Protein AF-A0A953B0J0-F1 (afdb_monomer_lite)

Radius of gyration: 22.6 Å; chains: 1; bounding box: 34×31×57 Å

Foldseek 3Di:
DCVCLCVQDKDFDDDPNHTDDIRGRDDPDPPPPPCDVVVVVVVVDDPDDDDDPVVVCCVPVVD

Secondary structure (DSSP, 8-state):
-HHHHHTT--EEEEETTEEEEEE-PPPS-----TT-GGGGTTTSS-S-PPPPHHHHHHHHH--

pLDDT: mean 83.17, std 9.54, range [60.06, 95.56]

Structure (mmCIF, N/CA/C/O backbone):
data_AF-A0A953B0J0-F1
#
_entry.id   AF-A0A953B0J0-F1
#
loop_
_atom_site.group_PDB
_atom_site.id
_atom_site.type_symbol
_atom_site.label_atom_id
_atom_site.label_alt_id
_atom_site.label_comp_id
_atom_site.label_asym_id
_atom_site.label_entity_id
_atom_site.label_seq_id
_atom_site.pdbx_PDB_ins_code
_atom_site.Cartn_x
_atom_site.Cartn_y
_atom_site.Cartn_z
_atom_site.occupancy
_atom_site.B_iso_or_equiv
_atom_site.auth_seq_id
_atom_site.auth_comp_id
_atom_site.auth_asym_id
_atom_site.auth_atom_id
_atom_site.pdbx_PDB_model_num
ATOM 1 N N . MET A 1 1 ? -5.274 1.124 26.526 1.00 60.09 1 MET A N 1
ATOM 2 C CA . MET A 1 1 ? -5.946 1.247 25.209 1.00 60.09 1 MET A CA 1
ATOM 3 C C . MET A 1 1 ? -5.216 0.510 24.081 1.00 60.09 1 MET A C 1
ATOM 5 O O . MET A 1 1 ? -5.820 -0.349 23.457 1.00 60.09 1 MET A O 1
ATOM 9 N N . LEU A 1 2 ? -3.914 0.745 23.865 1.00 74.31 2 LEU A N 1
ATOM 10 C CA . LEU A 1 2 ? -3.140 0.133 22.763 1.00 74.31 2 LEU A CA 1
ATOM 11 C C . LEU A 1 2 ? -3.076 -1.412 22.762 1.00 74.31 2 LEU A C 1
ATOM 13 O O . LEU A 1 2 ? -2.823 -2.005 21.720 1.00 74.31 2 LEU A O 1
ATOM 17 N N . ARG A 1 3 ? -3.338 -2.083 23.894 1.00 78.81 3 ARG A N 1
ATOM 18 C CA . ARG A 1 3 ? -3.358 -3.557 23.982 1.00 78.81 3 ARG A CA 1
ATOM 19 C C . ARG A 1 3 ? -4.431 -4.201 23.091 1.00 78.81 3 ARG A C 1
ATOM 21 O O . ARG A 1 3 ? -4.171 -5.246 22.516 1.00 78.81 3 ARG A O 1
ATOM 28 N N . ALA A 1 4 ? -5.598 -3.568 22.935 1.00 78.56 4 ALA A N 1
ATOM 29 C CA . ALA A 1 4 ? -6.662 -4.086 22.070 1.00 78.56 4 ALA A CA 1
ATOM 30 C C . ALA A 1 4 ? -6.285 -3.996 20.581 1.00 78.56 4 ALA A C 1
ATOM 32 O O . ALA A 1 4 ? -6.544 -4.929 19.828 1.00 78.56 4 ALA A O 1
ATOM 33 N N . VAL A 1 5 ? -5.601 -2.916 20.190 1.00 80.19 5 VAL A N 1
ATOM 34 C CA . VAL A 1 5 ? -5.054 -2.741 18.835 1.00 80.19 5 VAL A CA 1
ATOM 35 C C . VAL A 1 5 ? -3.956 -3.761 18.563 1.00 80.19 5 VAL A C 1
ATOM 37 O O . VAL A 1 5 ? -3.973 -4.413 17.527 1.00 80.19 5 VAL A O 1
ATOM 40 N N . LYS A 1 6 ? -3.048 -3.981 19.525 1.00 77.62 6 LYS A N 1
ATOM 41 C CA . LYS A 1 6 ? -2.035 -5.046 19.429 1.00 77.62 6 LYS A CA 1
ATOM 42 C C . LYS A 1 6 ? -2.651 -6.446 19.309 1.00 77.62 6 LYS A C 1
ATOM 44 O O . LYS A 1 6 ? -2.057 -7.305 18.680 1.00 77.62 6 LYS A O 1
ATOM 49 N N . ALA A 1 7 ? -3.842 -6.661 19.868 1.00 82.38 7 ALA A N 1
ATOM 50 C CA . ALA A 1 7 ? -4.598 -7.908 19.756 1.00 82.38 7 ALA A CA 1
ATOM 51 C C . ALA A 1 7 ? -5.456 -8.006 18.474 1.00 82.38 7 ALA A C 1
ATOM 53 O O . ALA A 1 7 ? -6.365 -8.830 18.411 1.00 82.38 7 ALA A O 1
ATOM 54 N N . GLY A 1 8 ? -5.226 -7.147 17.473 1.00 81.06 8 GLY A N 1
ATOM 55 C CA . GLY A 1 8 ? -5.913 -7.218 16.180 1.00 81.06 8 GLY A CA 1
ATOM 56 C C . GLY A 1 8 ? -7.265 -6.502 16.117 1.00 81.06 8 GLY A C 1
ATOM 57 O O . GLY A 1 8 ? -7.968 -6.614 15.116 1.00 81.06 8 GLY A O 1
ATOM 58 N N . ARG A 1 9 ? -7.666 -5.754 17.154 1.00 85.31 9 ARG A N 1
ATOM 59 C CA . ARG A 1 9 ? -8.962 -5.053 17.170 1.00 85.31 9 ARG A CA 1
ATOM 60 C C . ARG A 1 9 ? -8.820 -3.623 16.658 1.00 85.31 9 ARG A C 1
ATOM 62 O O . ARG A 1 9 ? -7.962 -2.874 17.117 1.00 85.31 9 ARG A O 1
ATOM 69 N N . SER A 1 10 ? -9.701 -3.213 15.747 1.00 88.12 10 SER A N 1
ATOM 70 C CA . SER A 1 10 ? -9.792 -1.810 15.327 1.00 88.12 10 SER A CA 1
ATOM 71 C C . SER A 1 10 ? -10.475 -0.962 16.403 1.00 88.12 10 SER A C 1
ATOM 73 O O . SER A 1 10 ? -11.440 -1.409 17.019 1.00 88.12 10 SER A O 1
ATOM 75 N N . LEU A 1 11 ? -9.988 0.263 16.613 1.00 91.50 11 LEU A N 1
ATOM 76 C CA . LEU A 1 11 ? -10.585 1.237 17.532 1.00 91.50 11 LEU A CA 1
ATOM 77 C C . LEU A 1 11 ? -10.934 2.537 16.804 1.00 91.50 11 LEU A C 1
ATOM 79 O O . LEU A 1 11 ? -10.216 2.957 15.898 1.00 91.50 11 LEU A O 1
ATOM 83 N N . ILE A 1 12 ? -12.001 3.203 17.243 1.00 92.81 12 ILE A N 1
ATOM 84 C CA . ILE A 1 12 ? -12.363 4.556 16.807 1.00 92.81 12 ILE A CA 1
ATOM 85 C C . ILE A 1 12 ? -12.041 5.519 17.950 1.00 92.81 12 ILE A C 1
ATOM 87 O O . ILE A 1 12 ? -12.496 5.325 19.076 1.00 92.81 12 ILE A O 1
ATOM 91 N N . LEU A 1 13 ? -11.244 6.547 17.666 1.00 91.81 13 LEU A N 1
ATOM 92 C CA . LEU A 1 13 ? -10.968 7.642 18.588 1.00 91.81 13 LEU A CA 1
ATOM 93 C C . LEU A 1 13 ? -12.048 8.705 18.417 1.00 91.81 13 LEU A C 1
ATOM 95 O O . LEU A 1 13 ? -12.170 9.300 17.346 1.00 91.81 13 LEU A O 1
ATOM 99 N N . THR A 1 14 ? -12.811 8.959 19.474 1.00 94.94 14 THR A N 1
ATOM 100 C CA . THR A 1 14 ? -13.862 9.979 19.493 1.00 94.94 14 THR A CA 1
ATOM 101 C C . THR A 1 14 ? -13.500 11.122 20.433 1.00 94.94 14 THR A C 1
ATOM 103 O O . THR A 1 14 ? -13.049 10.878 21.550 1.00 94.94 14 THR A O 1
ATOM 106 N N . TYR A 1 15 ? -13.776 12.362 20.031 1.00 95.12 15 TYR A N 1
ATOM 107 C CA . TYR A 1 15 ? -13.702 13.545 20.892 1.00 95.12 15 TYR A CA 1
ATOM 108 C C . TYR A 1 15 ? -15.006 14.327 20.794 1.00 95.12 15 TYR A C 1
ATOM 110 O O . TYR A 1 15 ? -15.469 14.620 19.693 1.00 95.12 15 TYR A O 1
ATOM 118 N N . ARG A 1 16 ? -15.616 14.650 21.942 1.00 94.81 16 ARG A N 1
ATOM 119 C CA . ARG A 1 16 ? -16.928 15.327 22.013 1.00 94.81 16 ARG A CA 1
ATOM 120 C C . ARG A 1 16 ? -17.987 14.657 21.120 1.00 94.81 16 ARG A C 1
ATOM 122 O O . ARG A 1 16 ? -18.645 15.319 20.324 1.00 94.81 16 ARG A O 1
ATOM 129 N N . ASN A 1 17 ? -18.102 13.331 21.224 1.00 91.81 17 ASN A N 1
ATOM 130 C CA . ASN A 1 17 ? -19.001 12.489 20.420 1.00 91.81 17 ASN A CA 1
ATOM 131 C C . ASN A 1 17 ? -18.804 12.589 18.896 1.00 91.81 17 ASN A C 1
ATOM 133 O O . ASN A 1 17 ? -19.679 12.182 18.136 1.00 91.81 17 ASN A O 1
ATOM 137 N N . ARG A 1 18 ? -17.653 13.092 18.431 1.00 93.06 18 ARG A N 1
ATOM 138 C CA . ARG A 1 18 ? -17.282 13.108 17.013 1.00 93.06 18 ARG A CA 1
ATOM 139 C C . ARG A 1 18 ? -16.118 12.150 16.761 1.00 93.06 18 ARG A C 1
ATOM 141 O O . ARG A 1 18 ? -15.137 12.205 17.508 1.00 93.06 18 ARG A O 1
ATOM 148 N N . PRO A 1 19 ? -16.194 11.274 15.747 1.00 94.19 19 PRO A N 1
ATOM 149 C CA . PRO A 1 19 ? -15.066 10.434 15.364 1.00 94.19 19 PRO A CA 1
ATOM 150 C C . PRO A 1 19 ? -13.942 11.312 14.801 1.00 94.19 19 PRO A C 1
ATOM 152 O O . PRO A 1 19 ? -14.169 12.106 13.893 1.00 94.19 19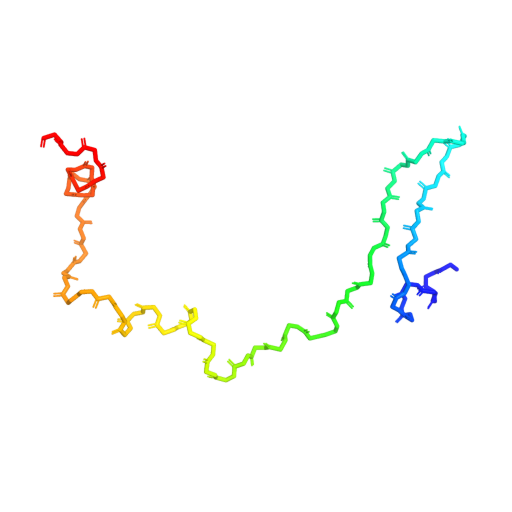 PRO A O 1
ATOM 155 N N . LEU A 1 20 ? -12.739 11.184 15.360 1.00 95.56 20 LEU A N 1
ATOM 156 C CA . LEU A 1 20 ? -11.547 11.918 14.926 1.00 95.56 20 LEU A CA 1
ATOM 157 C C . LEU A 1 20 ? -10.611 11.061 14.078 1.00 95.56 20 LEU A C 1
ATOM 159 O O . LEU A 1 20 ? -10.030 11.548 13.116 1.00 95.56 20 LEU A O 1
ATOM 163 N N . ALA A 1 21 ? -10.427 9.797 14.460 1.00 93.81 21 ALA A N 1
ATOM 164 C CA . ALA A 1 21 ? -9.497 8.899 13.790 1.00 93.81 21 ALA A CA 1
ATOM 165 C C . ALA A 1 21 ? -9.876 7.435 14.018 1.00 93.81 21 ALA A C 1
ATOM 167 O O . ALA A 1 21 ? -10.565 7.090 14.982 1.00 93.81 21 ALA A O 1
ATOM 168 N N . ARG A 1 22 ? -9.365 6.557 13.155 1.00 91.25 22 ARG A N 1
ATOM 169 C CA . ARG A 1 22 ? -9.451 5.105 13.308 1.00 91.25 22 ARG A CA 1
ATOM 170 C C . ARG A 1 22 ? -8.054 4.544 13.516 1.00 91.25 22 ARG A C 1
ATOM 172 O O . ARG A 1 22 ? -7.156 4.804 12.724 1.00 91.25 22 ARG A O 1
ATOM 179 N N . ILE A 1 23 ? -7.886 3.751 14.565 1.00 90.88 23 ILE A N 1
ATOM 180 C CA . ILE A 1 23 ? -6.649 3.027 14.837 1.00 90.88 23 ILE A CA 1
ATOM 181 C C . ILE A 1 23 ? -6.836 1.599 14.331 1.00 90.88 23 ILE A C 1
ATOM 183 O O . ILE A 1 23 ? -7.764 0.886 14.737 1.00 90.88 23 ILE A O 1
ATOM 187 N N . LEU A 1 24 ? -5.969 1.203 13.405 1.00 89.50 24 LEU A N 1
ATOM 188 C CA . LEU A 1 24 ? -5.952 -0.119 12.796 1.00 89.50 24 LEU A CA 1
ATOM 189 C C . LEU A 1 24 ? -4.798 -0.946 13.372 1.00 89.50 24 LEU A C 1
ATOM 191 O O . LEU A 1 24 ? -3.724 -0.395 13.619 1.00 89.50 24 LEU A O 1
ATOM 195 N N . PRO A 1 25 ? -4.994 -2.255 13.589 1.00 85.06 25 PRO A N 1
ATOM 196 C CA . PRO A 1 25 ? -3.882 -3.150 13.867 1.00 85.06 25 PRO A CA 1
ATOM 197 C C . PRO A 1 25 ? -2.965 -3.220 12.641 1.00 85.06 25 PRO A C 1
ATOM 199 O O . PRO A 1 25 ? -3.432 -3.439 11.522 1.00 85.06 25 PRO A O 1
ATOM 202 N N . LEU A 1 26 ? -1.660 -3.057 12.852 1.00 79.44 26 LEU A N 1
ATOM 203 C CA . LEU A 1 26 ? -0.672 -3.374 11.825 1.00 79.44 26 LEU A CA 1
ATOM 204 C C . LEU A 1 26 ? -0.586 -4.898 11.719 1.00 79.44 26 LEU A C 1
ATOM 206 O O . LEU A 1 26 ? -0.392 -5.572 12.734 1.00 79.44 26 LEU A O 1
ATOM 210 N N . LYS A 1 27 ? -0.755 -5.446 10.512 1.00 73.31 2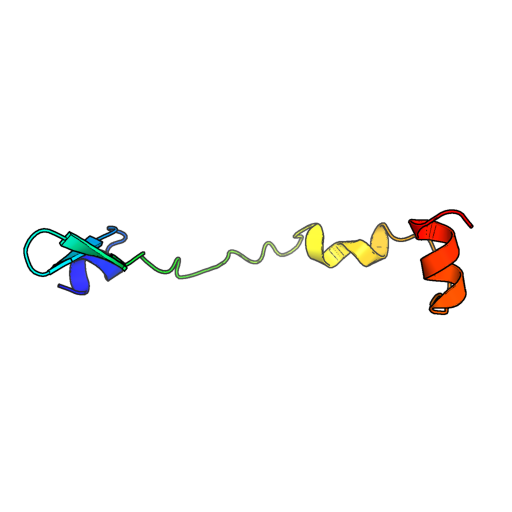7 LYS A N 1
ATOM 211 C CA . LYS A 1 27 ? -0.432 -6.856 10.278 1.00 73.31 27 LYS A CA 1
ATOM 212 C C . LYS A 1 27 ? 1.089 -7.004 10.446 1.00 73.31 27 LYS A C 1
ATOM 214 O O . LYS A 1 27 ? 1.816 -6.231 9.827 1.00 73.31 27 LYS A O 1
ATOM 219 N N . PRO A 1 28 ? 1.567 -7.914 11.315 1.00 67.38 28 PRO A N 1
ATOM 220 C CA . PRO A 1 28 ? 2.986 -8.019 11.658 1.00 67.38 28 PRO A CA 1
ATOM 221 C C . PRO A 1 28 ? 3.856 -8.444 10.472 1.00 67.38 28 PRO A C 1
ATOM 223 O O . PRO A 1 28 ? 5.045 -8.147 10.457 1.00 67.38 28 PRO A O 1
ATOM 226 N N . THR A 1 29 ? 3.258 -9.076 9.467 1.00 61.53 29 THR A N 1
ATOM 227 C CA . THR A 1 29 ? 3.901 -9.427 8.210 1.00 61.53 29 THR A CA 1
ATOM 228 C C . THR A 1 29 ? 2.961 -9.048 7.073 1.00 61.53 29 THR A C 1
ATOM 230 O O . THR A 1 29 ? 1.787 -9.421 7.042 1.00 61.53 29 THR A O 1
ATOM 233 N N . VAL A 1 30 ? 3.465 -8.248 6.136 1.00 62.06 30 VAL A N 1
ATOM 234 C CA . VAL A 1 30 ? 3.090 -8.484 4.746 1.00 62.06 30 VAL A CA 1
ATOM 235 C C . VAL A 1 30 ? 3.797 -9.791 4.440 1.00 62.06 30 VAL A C 1
ATOM 237 O O . VAL A 1 30 ? 5.025 -9.830 4.497 1.00 62.06 30 VAL A O 1
ATOM 240 N N . ASP A 1 31 ? 3.04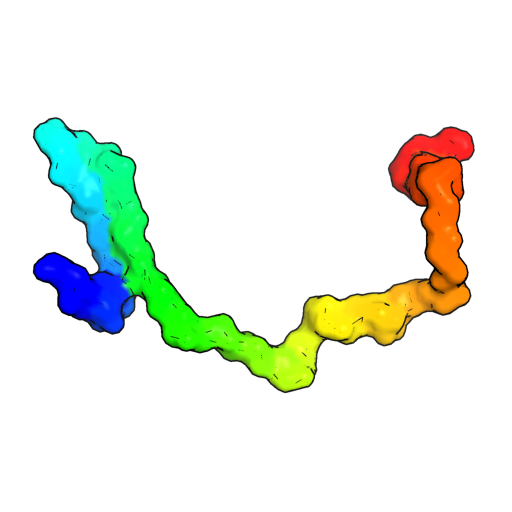3 -10.869 4.258 1.00 62.72 31 ASP A N 1
ATOM 241 C CA . ASP A 1 31 ? 3.625 -12.116 3.785 1.00 62.72 31 ASP A CA 1
ATOM 242 C C . ASP A 1 31 ? 4.123 -11.821 2.370 1.00 62.72 31 ASP A C 1
ATOM 244 O O . ASP A 1 31 ? 3.353 -11.832 1.412 1.00 62.72 31 ASP A O 1
ATOM 248 N N . VAL A 1 32 ? 5.394 -11.427 2.260 1.00 66.44 32 VAL A N 1
ATOM 249 C CA . VAL A 1 32 ? 6.096 -11.373 0.984 1.00 66.44 32 VAL A CA 1
ATOM 250 C C . VAL A 1 32 ? 6.150 -12.820 0.537 1.00 66.44 32 VAL A C 1
ATOM 252 O O . VAL A 1 32 ? 6.952 -13.611 1.033 1.00 66.44 32 VAL A O 1
ATOM 255 N N . VAL A 1 33 ? 5.202 -13.191 -0.315 1.00 73.88 33 VAL A N 1
ATOM 256 C CA . VAL A 1 33 ? 5.173 -14.517 -0.909 1.00 73.88 33 VAL A CA 1
ATOM 257 C C . VAL A 1 33 ? 6.453 -14.623 -1.728 1.00 73.88 33 VAL A C 1
ATOM 259 O O . VAL A 1 33 ? 6.730 -13.756 -2.552 1.00 73.88 33 VAL A O 1
ATOM 262 N N . GLU A 1 34 ? 7.241 -15.674 -1.498 1.00 75.44 34 GLU A N 1
ATOM 263 C CA . GLU A 1 34 ? 8.531 -15.903 -2.173 1.00 75.44 34 GLU A CA 1
ATOM 264 C C . GLU A 1 34 ? 8.416 -15.824 -3.709 1.00 75.44 34 GLU A C 1
ATOM 266 O O . GLU A 1 34 ? 9.368 -15.489 -4.404 1.00 75.44 34 GLU A O 1
ATOM 271 N N . ASN A 1 35 ? 7.209 -16.059 -4.230 1.00 76.06 35 ASN A N 1
ATOM 272 C CA . ASN A 1 35 ? 6.848 -15.988 -5.639 1.00 76.06 35 ASN A CA 1
ATOM 273 C C . ASN A 1 35 ? 5.695 -15.009 -5.909 1.00 76.06 35 ASN A C 1
ATOM 275 O O . ASN A 1 35 ? 4.819 -15.318 -6.716 1.00 76.06 35 ASN A O 1
ATOM 279 N N . ASP A 1 36 ? 5.640 -13.869 -5.217 1.00 80.62 36 ASP A N 1
ATOM 280 C CA . ASP A 1 36 ? 4.621 -12.854 -5.497 1.00 80.62 36 ASP A CA 1
ATOM 281 C C . ASP A 1 36 ? 4.742 -12.385 -6.970 1.00 80.62 36 ASP A C 1
ATOM 283 O O . ASP A 1 36 ? 5.795 -11.865 -7.370 1.00 80.62 36 ASP A O 1
ATOM 287 N N . PRO A 1 37 ? 3.690 -12.580 -7.795 1.00 77.44 37 PRO A N 1
ATOM 288 C CA . PRO A 1 37 ? 3.699 -12.223 -9.211 1.00 77.44 37 PRO A CA 1
ATOM 289 C C . PRO A 1 37 ? 4.038 -10.756 -9.475 1.00 77.44 37 PRO A C 1
ATOM 291 O O . PRO A 1 37 ? 4.549 -10.441 -10.549 1.00 77.44 37 PRO A O 1
ATOM 294 N N . ILE A 1 38 ? 3.802 -9.856 -8.510 1.00 81.81 38 ILE A N 1
ATOM 295 C CA . ILE A 1 38 ? 4.107 -8.431 -8.671 1.00 81.81 38 ILE A CA 1
ATOM 296 C C . ILE A 1 38 ? 5.607 -8.176 -8.870 1.00 81.81 38 ILE A C 1
ATOM 298 O O . ILE A 1 38 ? 5.978 -7.271 -9.614 1.00 81.81 38 ILE A O 1
ATOM 302 N N . PHE A 1 39 ? 6.483 -8.999 -8.277 1.00 81.75 39 PHE A N 1
ATOM 303 C CA . PHE A 1 39 ? 7.938 -8.870 -8.444 1.00 81.75 39 PHE A CA 1
ATOM 304 C C . PHE A 1 39 ? 8.450 -9.517 -9.737 1.00 81.75 39 PHE A C 1
ATOM 306 O O . PHE A 1 39 ? 9.576 -9.250 -10.158 1.00 81.75 39 PHE A O 1
ATOM 313 N N . ARG A 1 40 ? 7.615 -10.318 -10.406 1.00 79.81 40 ARG A N 1
ATOM 314 C CA . ARG A 1 40 ? 7.911 -10.970 -11.690 1.00 79.81 40 ARG A CA 1
ATOM 315 C C . ARG A 1 40 ? 7.404 -10.183 -12.891 1.00 79.81 40 ARG A C 1
ATOM 317 O O . ARG A 1 40 ? 7.413 -10.687 -14.005 1.00 79.81 40 ARG A O 1
ATOM 324 N N . LEU A 1 41 ? 6.991 -8.931 -12.694 1.00 83.69 41 LEU A N 1
ATOM 325 C CA . LEU A 1 41 ? 6.498 -8.092 -13.786 1.00 83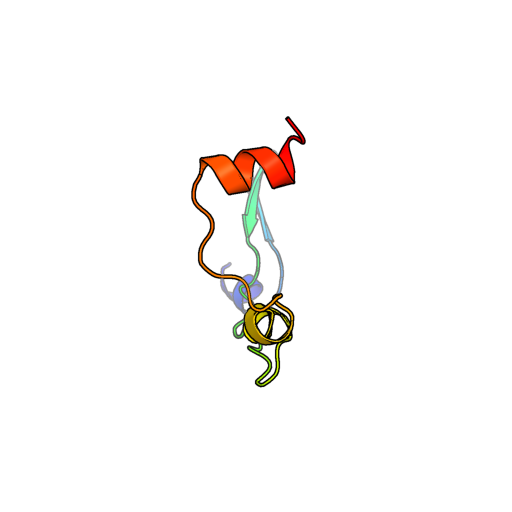.69 41 LEU A CA 1
ATOM 326 C C . LEU A 1 41 ? 7.515 -7.973 -14.937 1.00 83.69 41 LEU A C 1
ATOM 328 O O . LEU A 1 41 ? 7.120 -7.907 -16.092 1.00 83.69 41 LEU A O 1
ATOM 332 N N . HIS A 1 42 ? 8.814 -8.020 -14.629 1.00 80.94 42 HIS A N 1
ATOM 333 C CA . HIS A 1 42 ? 9.887 -8.018 -15.623 1.00 80.94 42 HIS A CA 1
ATOM 334 C C . HIS A 1 42 ? 9.924 -9.287 -16.496 1.00 80.94 42 HIS A C 1
ATOM 336 O O . HIS A 1 42 ? 10.337 -9.204 -17.645 1.00 80.94 42 HIS A O 1
ATOM 342 N N . GLU A 1 43 ? 9.469 -10.440 -15.991 1.00 84.50 43 GLU A N 1
ATOM 343 C CA . GLU A 1 43 ? 9.333 -11.678 -16.779 1.00 84.50 43 GLU A CA 1
ATOM 344 C C . GLU A 1 43 ? 8.161 -11.590 -17.770 1.00 84.50 43 GLU A C 1
ATOM 346 O O . GLU A 1 43 ? 8.158 -12.268 -18.794 1.00 84.50 43 GLU A O 1
ATOM 351 N N . LEU A 1 44 ? 7.155 -10.767 -17.452 1.00 81.06 44 LEU A N 1
ATOM 352 C CA . LEU A 1 44 ? 5.967 -10.538 -18.280 1.00 81.06 44 LEU A CA 1
ATOM 353 C C . LEU A 1 44 ? 6.114 -9.333 -19.217 1.00 81.06 44 LEU A C 1
ATOM 355 O O . LEU A 1 44 ? 5.226 -9.088 -20.032 1.00 81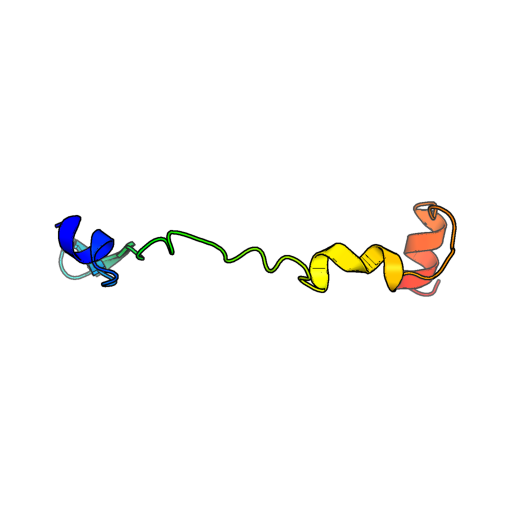.06 44 LEU A O 1
ATOM 359 N N . ALA A 1 45 ? 7.190 -8.560 -19.078 1.00 82.62 45 ALA A N 1
ATOM 360 C CA . ALA A 1 45 ? 7.439 -7.402 -19.914 1.00 82.62 45 ALA A CA 1
ATOM 361 C C . ALA A 1 45 ? 7.886 -7.838 -21.314 1.00 82.62 45 ALA A C 1
ATOM 363 O O . ALA A 1 45 ? 8.629 -8.808 -21.479 1.00 82.62 45 ALA A O 1
ATOM 364 N N . GLU A 1 46 ? 7.453 -7.095 -22.332 1.00 81.50 46 GLU A N 1
ATOM 365 C CA . GLU A 1 46 ? 8.013 -7.248 -23.671 1.00 81.50 46 GLU A CA 1
ATOM 366 C C . GLU A 1 46 ? 9.511 -6.896 -23.652 1.00 81.50 46 GLU A C 1
ATOM 368 O O . GLU A 1 46 ? 9.914 -5.989 -22.916 1.00 81.50 46 GLU A O 1
ATOM 373 N N . PRO A 1 47 ? 10.352 -7.588 -24.443 1.00 80.94 47 PRO A N 1
ATOM 374 C CA . PRO A 1 47 ? 11.789 -7.340 -24.501 1.00 80.94 47 PRO A CA 1
ATOM 375 C C . PRO A 1 47 ? 12.078 -6.082 -25.331 1.00 80.94 47 PRO A C 1
ATOM 377 O O . PRO A 1 47 ? 12.649 -6.153 -26.419 1.00 80.94 47 PRO A O 1
ATOM 380 N N . ILE A 1 48 ? 11.634 -4.935 -24.831 1.00 82.81 48 ILE A N 1
ATOM 381 C CA . ILE A 1 48 ? 11.854 -3.622 -25.429 1.00 82.81 48 ILE A CA 1
ATOM 382 C C . ILE A 1 48 ? 12.852 -2.830 -24.585 1.00 82.81 48 ILE A C 1
ATOM 384 O O . ILE A 1 48 ? 12.881 -2.943 -23.357 1.00 82.81 48 ILE A O 1
ATOM 388 N N . ASP A 1 49 ? 13.677 -2.031 -25.254 1.00 82.75 49 ASP A N 1
ATOM 389 C CA . ASP A 1 49 ? 14.576 -1.099 -24.583 1.00 82.75 49 ASP A CA 1
ATOM 390 C C . ASP A 1 49 ? 13.796 0.026 -23.888 1.00 82.75 49 ASP A C 1
ATOM 392 O O . ASP A 1 49 ? 12.602 0.241 -24.119 1.00 82.75 49 ASP A O 1
ATOM 396 N N . ALA A 1 50 ? 14.486 0.757 -23.009 1.00 84.75 50 ALA A N 1
ATOM 397 C CA . ALA A 1 50 ? 13.896 1.890 -22.312 1.00 84.75 50 ALA A CA 1
ATOM 398 C C . ALA A 1 50 ? 13.374 2.930 -23.315 1.00 84.75 50 ALA A C 1
ATOM 400 O O . ALA A 1 50 ? 14.141 3.504 -24.088 1.00 84.75 50 ALA A O 1
ATOM 401 N N . LEU A 1 51 ? 12.070 3.191 -23.257 1.00 88.31 51 LEU A N 1
ATOM 402 C CA . LEU A 1 51 ? 11.428 4.198 -24.088 1.00 88.31 51 LEU A CA 1
ATOM 403 C C . LEU A 1 51 ? 11.831 5.605 -23.640 1.00 88.31 51 LEU A C 1
ATOM 405 O O . LEU A 1 51 ? 11.907 5.916 -22.447 1.00 88.31 51 LEU A O 1
ATOM 409 N N . THR A 1 52 ? 12.034 6.484 -24.611 1.00 92.56 52 THR A N 1
ATOM 410 C CA . THR A 1 52 ? 12.102 7.925 -24.387 1.00 92.56 52 THR A CA 1
ATOM 411 C C . THR A 1 52 ? 10.722 8.471 -24.025 1.00 92.56 52 THR A C 1
ATOM 413 O O . THR A 1 52 ? 9.689 7.890 -24.359 1.00 92.56 52 THR A O 1
ATOM 416 N N . ASN A 1 53 ? 10.679 9.644 -23.390 1.00 91.38 53 ASN A N 1
ATOM 417 C CA . ASN A 1 53 ? 9.410 10.299 -23.050 1.00 91.38 53 ASN A CA 1
ATOM 418 C C . ASN A 1 53 ? 8.488 10.473 -24.271 1.00 91.38 53 ASN A C 1
ATOM 420 O O . ASN A 1 53 ? 7.280 10.316 -24.151 1.00 91.38 53 ASN A O 1
ATOM 424 N N . VAL A 1 54 ? 9.060 10.755 -25.447 1.00 93.94 54 VAL A N 1
ATOM 425 C CA . VAL A 1 54 ? 8.297 10.939 -26.691 1.00 93.94 54 VAL A CA 1
ATOM 426 C C . VAL A 1 54 ? 7.620 9.636 -27.123 1.00 93.94 54 VAL A C 1
ATOM 428 O O . VAL A 1 54 ? 6.465 9.651 -27.541 1.00 93.94 54 VAL A O 1
ATOM 431 N N . GLU A 1 55 ? 8.312 8.505 -26.992 1.00 92.50 55 GLU A N 1
ATOM 432 C CA . GLU A 1 55 ? 7.777 7.183 -27.338 1.00 92.50 55 GLU A CA 1
ATOM 433 C C . GLU A 1 55 ? 6.710 6.721 -26.337 1.00 92.50 55 GLU A C 1
ATOM 435 O O . GLU A 1 55 ? 5.698 6.149 -26.739 1.00 92.50 55 GLU A O 1
ATOM 440 N N . ILE A 1 56 ? 6.886 7.031 -25.046 1.00 91.31 56 ILE A N 1
ATOM 441 C CA . ILE A 1 56 ? 5.867 6.787 -24.012 1.00 91.31 56 ILE A CA 1
ATOM 442 C C . ILE A 1 56 ? 4.595 7.581 -24.322 1.00 91.31 56 ILE A C 1
ATOM 444 O O . ILE A 1 56 ? 3.496 7.026 -24.298 1.00 91.31 56 ILE A O 1
ATOM 448 N N . ASP A 1 57 ? 4.736 8.868 -24.644 1.00 94.06 57 ASP A N 1
ATOM 449 C CA . ASP A 1 57 ? 3.598 9.727 -24.963 1.00 94.06 57 ASP A CA 1
ATOM 450 C C . ASP A 1 57 ? 2.846 9.231 -26.207 1.00 94.06 57 ASP A C 1
ATOM 452 O O . ASP A 1 57 ? 1.614 9.230 -26.220 1.00 94.06 57 ASP A O 1
ATOM 456 N N . ALA A 1 58 ? 3.562 8.757 -27.230 1.00 92.94 58 ALA A N 1
ATOM 457 C CA . ALA A 1 58 ? 2.951 8.149 -28.409 1.00 92.94 58 ALA A CA 1
ATOM 458 C C . ALA A 1 58 ? 2.173 6.867 -28.059 1.00 92.94 58 ALA A C 1
ATOM 460 O O . ALA A 1 58 ? 1.040 6.700 -28.507 1.00 92.94 58 ALA A O 1
ATOM 461 N N . ALA A 1 59 ? 2.729 5.991 -27.216 1.00 87.69 59 ALA A N 1
ATOM 462 C CA . ALA A 1 59 ? 2.076 4.745 -26.810 1.00 87.69 59 ALA A CA 1
ATOM 463 C C . ALA A 1 59 ? 0.826 4.964 -25.935 1.00 87.69 59 ALA A C 1
ATOM 465 O O . ALA A 1 59 ? -0.158 4.239 -26.076 1.00 87.69 59 ALA A O 1
ATOM 466 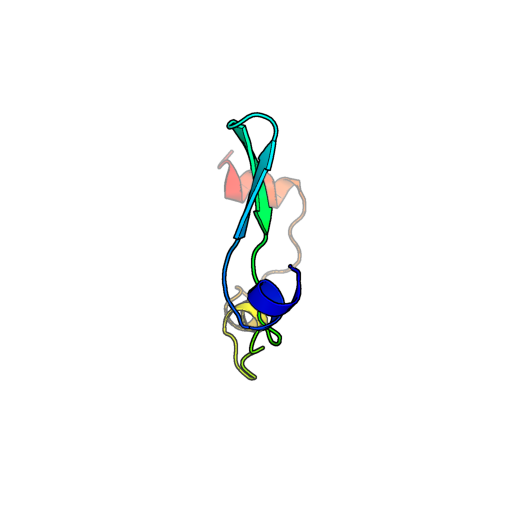N N . ILE A 1 60 ? 0.846 5.956 -25.036 1.00 88.25 60 ILE A N 1
ATOM 467 C CA . ILE A 1 60 ? -0.267 6.233 -24.110 1.00 88.25 60 ILE A CA 1
ATOM 468 C C . ILE A 1 60 ? -1.356 7.085 -24.770 1.00 88.25 60 ILE A C 1
ATOM 470 O O . ILE A 1 60 ? -2.544 6.824 -24.579 1.00 88.25 60 ILE A O 1
ATOM 474 N N . TYR A 1 61 ? -0.965 8.120 -25.517 1.00 92.56 61 TYR A N 1
ATOM 475 C CA . TYR A 1 61 ? -1.891 9.132 -26.033 1.00 92.56 61 TYR A CA 1
ATOM 476 C C . TYR A 1 61 ? -2.172 9.012 -27.536 1.00 92.56 61 TYR A C 1
ATOM 478 O O . TYR A 1 61 ? -3.065 9.703 -28.025 1.00 92.56 61 TYR A O 1
ATOM 486 N N . GLY A 1 62 ? -1.456 8.146 -28.263 1.00 76.56 62 GLY A N 1
ATOM 487 C CA . GLY A 1 62 ? -1.763 7.778 -29.648 1.00 76.56 62 GLY A CA 1
ATOM 488 C C . GLY A 1 62 ? -1.655 8.913 -30.667 1.00 76.56 62 GLY A C 1
ATOM 489 O O . GLY A 1 62 ? -2.445 8.936 -31.609 1.00 76.56 62 GLY A O 1
ATOM 490 N N . LYS A 1 63 ? -0.751 9.879 -30.462 1.00 60.06 63 LYS A N 1
ATOM 491 C CA . LYS A 1 63 ? -0.534 10.955 -31.441 1.00 60.06 63 LYS A CA 1
ATOM 492 C C . LYS A 1 63 ? 0.158 10.472 -32.707 1.00 60.06 63 LYS A C 1
ATOM 494 O O . LYS A 1 63 ? 1.151 9.728 -32.577 1.00 60.06 63 LYS A O 1
#

Sequence (63 aa):
MLRAVKAGRSLILTYRNRPLARILPLKPTVDVVENDPIFRLHELAEPIDALTNVEIDAAIYGK